Protein AF-A0A535W5V8-F1 (afdb_monomer)

Nearest PDB structures (foldseek):
  1muh-assembly1_A-2  TM=7.789E-01  e=3.695E-06  Escherichia coli
  1mm8-assembly1_A-2  TM=7.828E-01  e=1.696E-05  Escherichia coli
  4dm0-assembly1_A-2  TM=7.243E-01  e=2.330E-05  Escherichia coli
  7u32-assembly1_F  TM=5.211E-01  e=1.085E-01  Visna/maedi virus EV1 KV1772
  5lzy-assembly1_ii  TM=5.355E-01  e=2.640E-01  Homo sapiens

Sequence (133 aa):
MLLIQDTTEIDYQSHPKTSGLGPIGNGSHQGFLLQTVLAVVPNSRQVLGIAHQDPFLRQPAPPKETKQHRLQRERESPVWERSVQALGSPPEGVRRVHIGDRYSEIFSFLSLLVNSVRSEQVLGPRVSNQREA

Foldseek 3Di:
DEWEKDKDWDFCQVPVVDDPWAADAVRPTTTWIKIWIWDADVPVRDTPGTLDIDIDHDDDDDPPDDPVNVVVDDDPLCVLVVSDVVNAADDPPDAYEYEYEPSCVDPVSVVSQVVRPHYHYDYDDDDPRDDGD

Radius of gyration: 16.59 Å; Cα contacts (8 Å, |Δi|>4): 210; chains: 1; bounding box: 39×35×43 Å

Secondary structure (DSSP, 8-state):
-EEEEEEEEEE-TT-TT--S-EEETTTTEEEEEEEEEEEE-TTT--EEEEEEEEEEPPPPPPTT--HHHHHHSPPSTHHHHHHHHHH-SPPTTPPEEEEE-GGG--HHHHHHHHHSSSEEEEEPPP-TT----

pLDDT: mean 85.81, std 15.63, range [37.12, 98.19]

Mean predicted aligned error: 7.22 Å

Solvent-accessible surface area (backbone atoms only — not comparable to full-atom values): 8193 Å² total; per-residue (Å²): 73,36,36,40,42,54,75,44,78,48,81,40,64,92,42,86,85,67,75,94,62,20,52,34,94,93,56,86,39,38,17,38,35,36,39,38,27,39,32,28,40,76,88,81,63,46,74,80,44,78,74,46,76,51,78,47,64,54,78,78,81,62,88,88,64,45,78,70,56,61,73,70,47,89,68,75,73,58,56,62,41,52,53,51,61,74,62,53,77,68,60,89,97,52,51,46,30,47,31,30,43,65,88,58,76,38,70,69,46,53,52,51,41,62,70,43,84,67,48,53,76,51,79,49,79,90,75,93,83,80,80,93,131

Structure (mmCIF, N/CA/C/O backbone):
data_AF-A0A535W5V8-F1
#
_entry.id   AF-A0A535W5V8-F1
#
loop_
_atom_site.group_PDB
_atom_site.id
_atom_site.type_symbol
_atom_site.label_atom_id
_atom_site.label_alt_id
_atom_site.label_comp_id
_atom_site.label_asym_id
_atom_site.label_entity_id
_atom_site.label_seq_id
_atom_site.pdbx_PDB_ins_code
_atom_site.Cartn_x
_atom_site.Cartn_y
_atom_site.Cartn_z
_atom_site.occupancy
_atom_site.B_iso_or_equiv
_atom_site.auth_seq_id
_atom_site.auth_comp_id
_atom_site.auth_asym_id
_atom_site.auth_atom_id
_atom_site.pdbx_PDB_model_num
ATOM 1 N N . MET A 1 1 ? -10.735 3.411 15.646 1.00 92.75 1 MET A N 1
ATOM 2 C CA . MET A 1 1 ? -10.652 2.428 14.549 1.00 92.75 1 MET A CA 1
ATOM 3 C C . MET A 1 1 ? -9.206 2.322 14.117 1.00 92.75 1 MET A C 1
ATOM 5 O O . MET A 1 1 ? -8.569 3.357 13.963 1.00 92.75 1 MET A O 1
ATOM 9 N N . LEU A 1 2 ? -8.702 1.102 13.965 1.00 96.31 2 LEU A N 1
ATOM 10 C CA . LEU A 1 2 ? -7.376 0.854 13.411 1.00 96.31 2 LEU A CA 1
ATOM 11 C C . LEU A 1 2 ? -7.500 0.716 11.891 1.00 96.31 2 LEU A C 1
ATOM 13 O O . LEU A 1 2 ? -8.405 0.031 11.417 1.00 96.31 2 LEU A O 1
ATOM 17 N N . LEU A 1 3 ? -6.619 1.384 11.158 1.00 96.62 3 LEU A N 1
ATOM 18 C CA . LEU A 1 3 ? -6.501 1.338 9.706 1.00 96.62 3 LEU A CA 1
ATOM 19 C C . LEU A 1 3 ? -5.132 0.761 9.365 1.00 96.62 3 LEU A C 1
ATOM 21 O O . LEU A 1 3 ? -4.135 1.478 9.373 1.00 96.62 3 LEU A O 1
ATOM 25 N N . ILE A 1 4 ? -5.092 -0.546 9.130 1.00 96.81 4 ILE A N 1
ATOM 26 C CA . ILE A 1 4 ? -3.858 -1.278 8.843 1.00 96.81 4 ILE A CA 1
ATOM 27 C C . ILE A 1 4 ? -3.591 -1.186 7.349 1.00 96.81 4 ILE A C 1
ATOM 29 O O . ILE A 1 4 ? -4.469 -1.510 6.553 1.00 96.81 4 ILE A O 1
ATOM 33 N N . GLN A 1 5 ? -2.405 -0.729 6.980 1.00 96.19 5 GLN A N 1
ATOM 34 C CA . GLN A 1 5 ? -2.016 -0.458 5.607 1.00 96.19 5 GLN A CA 1
ATOM 35 C C . GLN A 1 5 ? -0.790 -1.288 5.238 1.00 96.19 5 GLN A C 1
ATOM 37 O O . GLN A 1 5 ? 0.199 -1.278 5.967 1.00 96.19 5 GLN A O 1
ATOM 42 N N . ASP A 1 6 ? -0.867 -1.993 4.112 1.00 95.69 6 ASP A N 1
ATOM 43 C CA . ASP A 1 6 ? 0.254 -2.743 3.542 1.00 95.69 6 ASP A CA 1
ATOM 44 C C . ASP A 1 6 ? 0.116 -2.844 2.013 1.00 95.69 6 ASP A C 1
ATOM 46 O O . ASP A 1 6 ? -0.998 -2.772 1.474 1.00 95.69 6 ASP A O 1
ATOM 50 N N . THR A 1 7 ? 1.243 -3.001 1.320 1.00 95.44 7 THR A N 1
ATOM 51 C CA . THR A 1 7 ? 1.296 -3.218 -0.130 1.00 95.44 7 THR A CA 1
ATOM 52 C C . THR A 1 7 ? 1.611 -4.678 -0.431 1.00 95.44 7 THR A C 1
ATOM 54 O O . THR A 1 7 ? 2.629 -5.217 -0.005 1.00 95.44 7 THR A O 1
ATOM 57 N N . THR A 1 8 ? 0.756 -5.316 -1.228 1.00 95.12 8 THR A N 1
ATOM 58 C CA . THR A 1 8 ? 0.950 -6.694 -1.701 1.00 95.12 8 THR A CA 1
ATOM 59 C C . THR A 1 8 ? 1.208 -6.717 -3.205 1.00 95.12 8 THR A C 1
ATOM 61 O O . THR A 1 8 ? 0.572 -5.980 -3.955 1.00 95.12 8 THR A O 1
ATOM 64 N N . GLU A 1 9 ? 2.117 -7.577 -3.661 1.00 96.31 9 GLU A N 1
ATOM 65 C CA . GLU A 1 9 ? 2.319 -7.847 -5.088 1.00 96.31 9 GLU A CA 1
ATOM 66 C C . GLU A 1 9 ? 1.336 -8.929 -5.561 1.00 96.31 9 GLU A C 1
ATOM 68 O O . GLU A 1 9 ? 1.219 -9.991 -4.946 1.00 96.31 9 GLU A O 1
ATOM 73 N N . ILE A 1 10 ? 0.626 -8.666 -6.657 1.00 97.19 10 ILE A N 1
ATOM 74 C CA . ILE A 1 10 ? -0.290 -9.612 -7.293 1.00 97.19 10 ILE A CA 1
ATOM 75 C C . ILE A 1 10 ? 0.376 -10.172 -8.547 1.00 97.19 10 ILE A C 1
ATOM 77 O O . ILE A 1 10 ? 0.529 -9.470 -9.547 1.00 97.19 10 ILE A O 1
ATOM 81 N N . ASP A 1 11 ? 0.771 -11.441 -8.478 1.00 96.56 11 ASP A N 1
ATOM 82 C CA . ASP A 1 11 ? 1.543 -12.126 -9.513 1.00 96.56 11 ASP A CA 1
ATOM 83 C C . ASP A 1 11 ? 0.653 -12.773 -10.582 1.00 96.56 11 ASP A C 1
ATOM 85 O O . ASP A 1 11 ? -0.165 -13.652 -10.305 1.00 96.56 11 ASP A O 1
ATOM 89 N N . TYR A 1 12 ? 0.846 -12.346 -11.829 1.00 96.69 12 TYR A N 1
ATOM 90 C CA . TYR A 1 12 ? 0.154 -12.850 -13.010 1.00 96.69 12 TYR A CA 1
ATOM 91 C C . TYR A 1 12 ? 1.092 -13.554 -13.998 1.00 96.69 12 TYR A C 1
ATOM 93 O O . TYR A 1 12 ? 0.676 -13.848 -15.117 1.00 96.69 12 T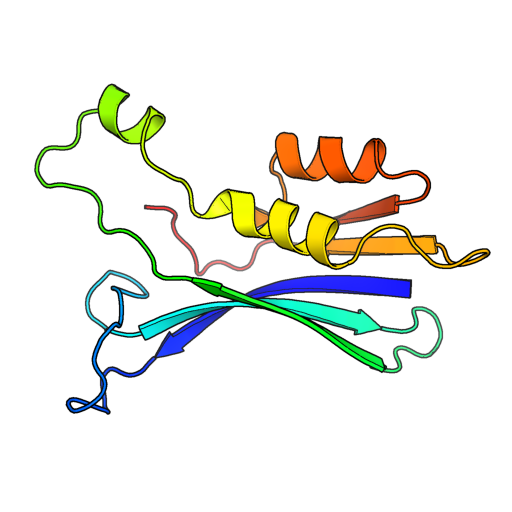YR A O 1
ATOM 101 N N . GLN A 1 13 ? 2.316 -13.909 -13.603 1.00 93.44 13 GLN A N 1
ATOM 102 C CA . GLN A 1 13 ? 3.306 -14.544 -14.479 1.00 93.44 13 GLN A CA 1
ATOM 103 C C . GLN A 1 13 ? 2.775 -15.802 -15.191 1.00 93.44 13 GLN A C 1
ATOM 105 O O . GLN A 1 13 ? 3.109 -16.060 -16.346 1.00 93.44 13 GLN A O 1
ATOM 110 N N . SER A 1 14 ? 1.910 -16.575 -14.528 1.00 95.31 14 SER A N 1
ATOM 111 C CA . SER A 1 14 ? 1.302 -17.795 -15.091 1.00 95.31 14 SER A CA 1
ATOM 112 C C . SER A 1 14 ? 0.107 -17.534 -16.025 1.00 95.31 14 SER A C 1
ATOM 114 O O . SER A 1 14 ? -0.488 -18.477 -16.544 1.00 95.31 14 SER A O 1
ATOM 116 N N . HIS A 1 15 ? -0.256 -16.271 -16.260 1.00 95.12 15 HIS A N 1
ATOM 117 C CA . HIS A 1 15 ? -1.417 -15.851 -17.046 1.00 95.12 15 HIS A CA 1
ATOM 118 C C . HIS A 1 15 ? -0.975 -15.012 -18.262 1.00 95.12 15 HIS A C 1
ATOM 120 O O . HIS A 1 15 ? -1.198 -13.803 -18.302 1.00 95.12 15 HIS A O 1
ATOM 126 N N . PRO A 1 16 ? -0.390 -15.631 -19.308 1.00 92.00 16 PRO A N 1
ATOM 127 C CA . PRO A 1 16 ? 0.270 -14.917 -20.410 1.00 92.00 16 PRO A CA 1
ATOM 128 C C . PRO A 1 16 ? -0.676 -14.102 -21.305 1.00 92.00 16 PRO A C 1
ATOM 130 O O . PRO A 1 16 ? -0.224 -13.319 -22.135 1.00 92.00 16 PRO A O 1
ATOM 133 N N . LYS A 1 17 ? -1.992 -14.300 -21.173 1.00 96.06 17 LYS A N 1
ATOM 134 C CA . LYS A 1 17 ? -3.008 -13.517 -21.891 1.00 96.06 17 LYS A CA 1
ATOM 135 C C . LYS A 1 17 ? -3.363 -12.207 -21.178 1.00 96.06 17 LYS A C 1
ATOM 137 O O . LYS A 1 17 ? -4.072 -11.393 -21.760 1.00 96.06 17 LYS A O 1
ATOM 142 N N . THR A 1 18 ? -2.910 -12.007 -19.940 1.00 95.88 18 THR A N 1
ATOM 143 C CA . THR A 1 18 ? -3.159 -10.783 -19.176 1.00 95.88 18 THR A CA 1
ATOM 144 C C . THR A 1 18 ? -2.180 -9.698 -19.618 1.00 95.88 18 THR A C 1
ATOM 146 O O . THR A 1 18 ? -0.968 -9.847 -19.492 1.00 95.88 18 THR A O 1
ATOM 149 N N . SER A 1 19 ? -2.709 -8.598 -20.148 1.00 94.31 19 SER A N 1
ATOM 150 C CA . SER A 1 19 ? -1.940 -7.431 -20.593 1.00 94.31 19 SER A CA 1
ATOM 151 C C . SER A 1 19 ? -2.083 -6.253 -19.625 1.00 94.31 19 SER A C 1
ATOM 153 O O . SER A 1 19 ? -2.991 -6.239 -18.799 1.00 94.31 19 SER A O 1
ATOM 155 N N . GLY A 1 20 ? -1.238 -5.226 -19.772 1.00 93.19 20 GLY A N 1
ATOM 156 C CA . GLY A 1 20 ? -1.301 -4.015 -18.938 1.00 93.19 20 GLY A CA 1
ATOM 157 C C . GLY A 1 20 ? -0.696 -4.191 -17.542 1.00 93.19 20 GLY A C 1
ATOM 158 O O . GLY A 1 20 ? -1.054 -3.464 -16.623 1.00 93.19 20 GLY A O 1
ATOM 159 N N . LEU A 1 21 ? 0.191 -5.174 -17.386 1.00 94.56 21 LEU A N 1
ATOM 160 C CA . LEU A 1 21 ? 0.916 -5.458 -16.152 1.00 94.56 21 LEU A CA 1
ATOM 161 C C . LEU A 1 21 ? 2.253 -4.708 -16.111 1.00 94.56 21 LEU A C 1
ATOM 163 O O . LEU A 1 21 ? 2.754 -4.244 -17.136 1.00 94.56 21 LEU A O 1
ATOM 167 N N . GLY A 1 22 ? 2.823 -4.612 -14.914 1.00 93.31 22 GLY A N 1
ATOM 168 C CA . GLY A 1 22 ? 4.158 -4.084 -14.663 1.00 93.31 22 GLY A CA 1
ATOM 169 C C . GLY A 1 22 ? 5.073 -5.131 -14.020 1.00 93.31 22 GLY A C 1
ATOM 170 O O . GLY A 1 22 ? 4.614 -6.196 -13.595 1.00 93.31 22 GLY A O 1
ATOM 171 N N . PRO A 1 23 ? 6.380 -4.844 -13.925 1.00 93.25 23 PRO A N 1
ATOM 172 C CA . PRO A 1 23 ? 7.320 -5.717 -13.235 1.00 93.25 23 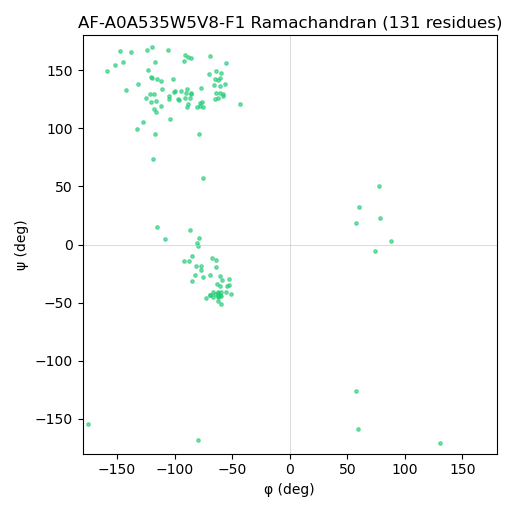PRO A CA 1
ATOM 173 C C . PRO A 1 23 ? 7.022 -5.771 -11.729 1.00 93.25 23 PRO A C 1
ATOM 175 O O . PRO A 1 23 ? 6.809 -4.738 -11.098 1.00 93.25 23 PRO A O 1
ATOM 178 N N . ILE A 1 24 ? 7.082 -6.961 -11.136 1.00 93.06 24 ILE A N 1
ATOM 179 C CA . ILE A 1 24 ? 6.989 -7.175 -9.680 1.00 93.06 24 ILE A CA 1
ATOM 180 C C . ILE A 1 24 ? 8.216 -7.936 -9.156 1.00 93.06 24 ILE A C 1
ATOM 182 O O . ILE A 1 24 ? 9.027 -8.450 -9.937 1.00 93.06 24 ILE A O 1
ATOM 186 N N . GLY A 1 25 ? 8.398 -7.971 -7.835 1.00 88.38 25 GLY A N 1
ATOM 187 C CA . GLY A 1 25 ? 9.548 -8.585 -7.187 1.00 88.38 25 GLY A CA 1
ATOM 188 C C . GLY A 1 25 ? 10.863 -7.973 -7.669 1.00 88.38 25 GLY A C 1
ATOM 189 O O . GLY A 1 25 ? 11.050 -6.757 -7.658 1.00 88.38 25 GLY A O 1
ATOM 190 N N . ASN A 1 26 ? 11.776 -8.822 -8.142 1.00 85.00 26 ASN A N 1
ATOM 191 C CA . ASN A 1 26 ? 13.058 -8.407 -8.724 1.00 85.00 26 ASN A CA 1
ATOM 192 C C . ASN A 1 26 ? 12.983 -8.080 -10.233 1.00 85.00 26 ASN A C 1
ATOM 194 O O . ASN A 1 26 ? 14.021 -7.982 -10.885 1.00 85.00 26 ASN A O 1
ATOM 198 N N . GLY A 1 27 ? 11.777 -7.955 -10.794 1.00 83.69 27 GLY A N 1
ATOM 199 C CA . GLY A 1 27 ? 11.543 -7.686 -12.214 1.00 83.69 27 GLY A CA 1
ATOM 200 C C . GLY A 1 27 ? 11.468 -8.927 -13.105 1.00 83.69 27 GLY A C 1
ATOM 201 O O . GLY A 1 27 ? 11.313 -8.784 -14.315 1.00 83.69 27 GLY A O 1
ATOM 202 N N . SER A 1 28 ? 11.555 -10.137 -12.542 1.00 85.12 28 SER A N 1
ATOM 203 C CA . SER A 1 28 ? 11.419 -11.387 -13.308 1.00 85.12 28 SER A CA 1
ATOM 204 C C . SER A 1 28 ? 9.969 -11.796 -13.586 1.00 85.12 28 SER A C 1
ATOM 206 O O . SER A 1 28 ? 9.734 -12.605 -14.480 1.00 85.12 28 SER A O 1
ATOM 208 N N . HIS A 1 29 ? 9.008 -11.258 -12.831 1.00 93.12 29 HIS A N 1
ATOM 209 C CA . HIS A 1 29 ? 7.587 -11.594 -12.927 1.00 93.12 29 HIS A CA 1
ATOM 210 C C . HIS A 1 29 ? 6.756 -10.374 -13.348 1.00 93.12 29 HIS A C 1
ATOM 212 O O . HIS A 1 29 ? 7.179 -9.228 -13.164 1.00 93.12 29 HIS A O 1
ATOM 218 N N . GLN A 1 30 ? 5.573 -10.628 -13.914 1.00 94.62 30 GLN A N 1
ATOM 219 C CA . GLN A 1 30 ? 4.611 -9.601 -14.327 1.00 94.62 30 GLN A CA 1
ATOM 220 C C . GLN A 1 30 ? 3.363 -9.619 -13.444 1.00 94.62 30 GLN A C 1
ATOM 222 O O . GLN A 1 30 ? 2.776 -10.670 -13.190 1.00 94.62 30 GLN A O 1
ATOM 227 N N . GLY A 1 31 ? 2.940 -8.441 -12.999 1.00 96.25 31 GLY A N 1
ATOM 228 C CA . GLY A 1 31 ? 1.844 -8.280 -12.056 1.00 96.25 31 GLY A CA 1
ATOM 229 C C . GLY A 1 31 ? 1.498 -6.818 -11.800 1.00 96.25 31 GLY A C 1
ATOM 230 O O . GLY A 1 31 ? 1.739 -5.947 -12.636 1.00 96.25 31 GLY A O 1
ATOM 231 N N . PHE A 1 32 ? 0.933 -6.542 -10.631 1.00 96.31 32 PHE A N 1
ATOM 232 C CA . PHE A 1 32 ? 0.734 -5.182 -10.128 1.00 96.31 32 PHE A CA 1
ATOM 233 C C . PHE A 1 32 ? 0.849 -5.150 -8.604 1.00 96.31 32 PHE A C 1
ATOM 235 O O . PHE A 1 32 ? 0.844 -6.193 -7.953 1.00 96.31 32 PHE A O 1
ATOM 242 N N . LEU A 1 33 ? 0.959 -3.956 -8.031 1.00 96.31 33 LEU A N 1
ATOM 243 C CA . LEU A 1 33 ? 0.979 -3.747 -6.589 1.00 96.31 33 LEU A CA 1
ATOM 244 C C . LEU A 1 33 ? -0.386 -3.265 -6.121 1.00 96.31 33 LEU A C 1
ATOM 246 O O . LEU A 1 33 ? -1.048 -2.491 -6.809 1.00 96.31 33 LEU A O 1
ATOM 250 N N . LEU A 1 34 ? -0.807 -3.718 -4.948 1.00 97.38 34 LEU A N 1
ATOM 251 C CA . LEU A 1 34 ? -2.085 -3.367 -4.354 1.00 97.38 34 LEU A CA 1
ATOM 252 C C . LEU A 1 34 ? -1.864 -2.851 -2.938 1.00 97.38 34 LEU A C 1
ATOM 254 O O . LEU A 1 34 ? -1.618 -3.635 -2.018 1.00 97.38 34 LEU A O 1
ATOM 258 N N . GLN A 1 35 ? -1.990 -1.538 -2.758 1.00 97.19 35 GLN A N 1
ATOM 259 C CA . GLN A 1 35 ? -2.064 -0.960 -1.422 1.00 97.19 35 GLN A CA 1
ATOM 260 C C . GLN A 1 35 ? -3.459 -1.227 -0.868 1.00 97.19 35 GLN A C 1
ATOM 262 O O . GLN A 1 35 ? -4.461 -0.831 -1.464 1.00 97.19 35 GLN A O 1
ATOM 267 N N . THR A 1 36 ? -3.530 -1.897 0.277 1.00 98.19 36 THR A N 1
ATOM 268 C CA . THR A 1 36 ? -4.795 -2.196 0.955 1.00 98.19 36 THR A CA 1
ATOM 269 C C . THR A 1 36 ? -4.848 -1.474 2.293 1.00 98.19 36 THR A C 1
ATOM 271 O O . THR A 1 36 ? -3.838 -1.380 2.987 1.00 98.19 36 THR A O 1
ATOM 274 N N . VAL A 1 37 ? -6.033 -0.985 2.668 1.00 98.00 37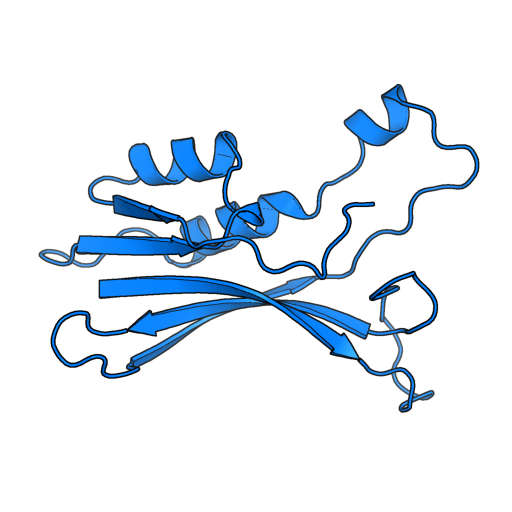 VAL A N 1
ATOM 275 C CA . VAL A 1 37 ? -6.337 -0.488 4.013 1.00 98.00 37 VAL A CA 1
ATOM 276 C C . VAL A 1 37 ? -7.408 -1.369 4.651 1.00 98.00 37 VAL A C 1
ATOM 278 O O . VAL A 1 37 ? -8.556 -1.372 4.211 1.00 98.00 37 VAL A O 1
ATOM 281 N N . LEU A 1 38 ? -7.056 -2.092 5.711 1.00 98.19 38 LEU A N 1
ATOM 282 C CA . LEU A 1 38 ? -7.953 -2.947 6.485 1.00 98.19 38 LEU A CA 1
ATOM 283 C C . LEU A 1 38 ? -8.457 -2.208 7.732 1.00 98.19 38 LEU A C 1
ATOM 285 O O . LEU A 1 38 ? -7.663 -1.745 8.553 1.00 98.19 38 LEU A O 1
ATOM 289 N N . ALA A 1 39 ? -9.777 -2.123 7.901 1.00 97.25 39 ALA A N 1
ATOM 290 C CA . ALA A 1 39 ? -10.396 -1.520 9.076 1.00 97.25 39 ALA A CA 1
ATOM 291 C C . ALA A 1 39 ? -10.646 -2.559 10.174 1.00 97.25 39 ALA A C 1
ATOM 293 O O . ALA A 1 39 ? -11.311 -3.575 9.957 1.00 97.25 39 ALA A O 1
ATOM 294 N N . VAL A 1 40 ? -10.149 -2.273 11.379 1.00 97.38 40 VAL A N 1
ATOM 295 C CA . VAL A 1 40 ? -10.258 -3.160 12.544 1.00 97.38 40 VAL A CA 1
ATOM 296 C C . VAL A 1 40 ? -10.737 -2.391 13.776 1.00 97.38 40 VAL A C 1
ATOM 298 O O . VAL A 1 40 ? -10.303 -1.267 14.062 1.00 97.38 40 VAL A O 1
ATOM 301 N N . VAL A 1 41 ? -11.637 -3.005 14.542 1.00 95.88 41 VAL A N 1
ATOM 302 C CA . VAL A 1 41 ? -12.042 -2.511 15.863 1.00 95.88 41 VAL A CA 1
ATOM 303 C C . VAL A 1 41 ? -10.956 -2.879 16.881 1.00 95.88 41 VAL A C 1
ATOM 305 O O . VAL A 1 41 ? -10.684 -4.064 17.052 1.00 95.88 41 VAL A O 1
ATOM 308 N N . PRO A 1 42 ? -10.336 -1.917 17.592 1.00 93.00 42 PRO A N 1
ATOM 309 C CA . PRO A 1 42 ? -9.161 -2.192 18.425 1.00 93.00 42 PRO A CA 1
ATOM 310 C C . PRO A 1 42 ? -9.434 -3.173 19.574 1.00 93.00 42 PRO A C 1
ATOM 312 O O . PRO A 1 42 ? -8.662 -4.105 19.776 1.00 93.00 42 PRO A O 1
ATOM 315 N N . ASN A 1 43 ? -10.542 -2.995 20.302 1.00 93.00 43 ASN A N 1
ATOM 316 C CA . ASN A 1 43 ? -10.813 -3.773 21.516 1.00 93.00 43 ASN A CA 1
ATOM 317 C C . ASN A 1 43 ? -11.203 -5.223 21.204 1.00 93.00 43 ASN A C 1
ATOM 319 O O . ASN A 1 43 ? -10.688 -6.149 21.819 1.00 93.00 43 ASN A O 1
ATOM 323 N N . SER A 1 44 ? -12.108 -5.421 20.242 1.00 96.25 44 SER A N 1
ATOM 324 C CA . SER A 1 44 ? -12.599 -6.752 19.863 1.00 96.25 44 SER A CA 1
ATOM 325 C C . SER A 1 44 ? -11.736 -7.441 18.808 1.00 96.25 44 SER A C 1
ATOM 327 O O . SER A 1 44 ? -11.911 -8.632 18.570 1.00 96.25 44 SER A O 1
ATOM 329 N N . ARG A 1 45 ? -10.835 -6.700 18.145 1.00 94.88 45 ARG A N 1
ATOM 330 C CA . ARG A 1 45 ? -10.074 -7.133 16.959 1.00 94.88 45 ARG A CA 1
ATOM 331 C C . ARG A 1 45 ? -10.959 -7.572 15.790 1.00 94.88 45 ARG A C 1
ATOM 333 O O . ARG A 1 45 ? -10.492 -8.253 14.882 1.00 94.88 45 ARG A O 1
ATOM 340 N N . GLN A 1 46 ? -12.230 -7.175 15.796 1.00 97.81 46 GLN A N 1
ATOM 341 C CA . GLN A 1 46 ? -13.148 -7.474 14.708 1.00 97.81 46 GLN A CA 1
ATOM 342 C C . GLN A 1 46 ? -12.685 -6.762 13.437 1.00 97.81 46 GLN A C 1
ATOM 344 O O . GLN A 1 46 ? -12.530 -5.537 13.423 1.00 97.81 46 GLN A O 1
ATOM 349 N N . VAL A 1 47 ? -12.505 -7.535 12.369 1.00 97.94 47 VAL A N 1
ATOM 350 C CA . VAL A 1 47 ? -12.270 -7.008 11.026 1.00 97.94 47 VAL A CA 1
ATOM 351 C C . VAL A 1 47 ? -13.599 -6.495 10.482 1.00 97.94 47 VAL A C 1
ATOM 353 O O . VAL A 1 47 ? -14.551 -7.258 10.346 1.00 97.94 47 VAL A O 1
ATOM 356 N N . LEU A 1 48 ? -13.665 -5.196 10.196 1.00 96.38 48 LEU A N 1
ATOM 357 C CA . LEU A 1 48 ? -14.835 -4.569 9.574 1.00 96.38 48 LEU A CA 1
ATOM 358 C C . LEU A 1 48 ? -14.827 -4.749 8.053 1.00 96.38 48 LEU A C 1
ATOM 360 O O . LEU A 1 48 ? -15.882 -4.750 7.429 1.00 96.38 48 LEU A O 1
ATOM 364 N N . GLY A 1 49 ? -13.637 -4.913 7.472 1.00 97.75 49 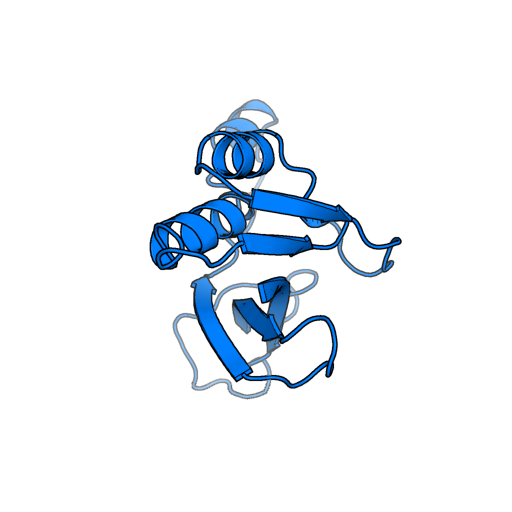GLY A N 1
ATOM 365 C CA . GLY A 1 49 ? -13.433 -5.129 6.044 1.00 97.75 49 GLY A CA 1
ATOM 366 C C . GLY A 1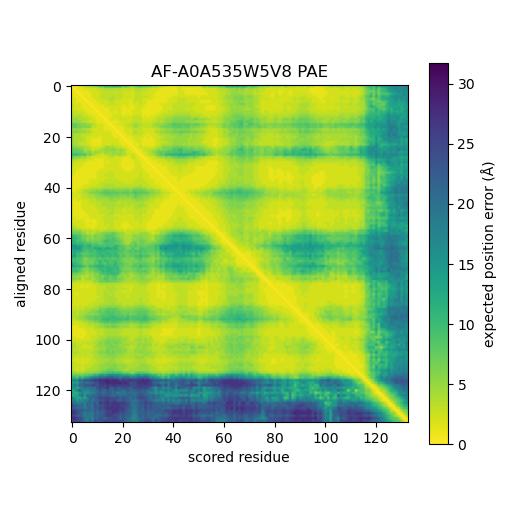 49 ? -12.379 -4.195 5.458 1.00 97.75 49 GLY A C 1
ATOM 367 O O . GLY A 1 49 ? -11.660 -3.496 6.178 1.00 97.75 49 GLY A O 1
ATOM 368 N N . ILE A 1 50 ? -12.288 -4.206 4.132 1.00 98.19 50 ILE A N 1
ATOM 369 C CA . ILE A 1 50 ? -11.386 -3.348 3.363 1.00 98.19 50 ILE A CA 1
ATOM 370 C C . ILE A 1 50 ? -11.996 -1.947 3.289 1.00 98.19 50 ILE A C 1
ATOM 372 O O . ILE A 1 50 ? -13.091 -1.767 2.765 1.00 98.19 50 ILE A O 1
ATOM 376 N N . ALA A 1 51 ? -11.281 -0.959 3.820 1.00 96.75 51 ALA A N 1
ATOM 377 C CA . ALA A 1 51 ? -11.681 0.442 3.778 1.00 96.75 51 ALA A CA 1
ATOM 378 C C . ALA A 1 51 ? -11.249 1.129 2.476 1.00 96.75 51 ALA A C 1
ATOM 380 O O . ALA A 1 51 ? -11.918 2.052 2.020 1.00 96.75 51 ALA A O 1
ATOM 381 N N . HIS A 1 52 ? -10.128 0.699 1.892 1.00 97.81 52 HIS A N 1
ATOM 382 C CA . HIS A 1 52 ? -9.615 1.232 0.635 1.00 97.81 52 HIS A CA 1
ATOM 383 C C . HIS A 1 52 ? -8.660 0.240 -0.040 1.00 97.81 52 HIS A C 1
ATOM 385 O O . HIS A 1 52 ? -7.972 -0.523 0.644 1.00 97.81 52 HIS A O 1
ATOM 391 N N . GLN A 1 53 ? -8.621 0.278 -1.371 1.00 97.81 53 GLN A N 1
ATOM 392 C CA . GLN A 1 53 ? -7.692 -0.463 -2.215 1.00 97.81 53 GLN A CA 1
ATOM 393 C C . GLN A 1 53 ? -7.263 0.400 -3.402 1.00 97.81 53 GLN A C 1
ATOM 395 O O . GLN A 1 53 ? -8.112 0.994 -4.065 1.00 97.81 53 GLN A O 1
ATOM 400 N N . ASP A 1 54 ? -5.960 0.430 -3.669 1.00 97.31 54 ASP A N 1
ATOM 401 C CA . ASP A 1 54 ? -5.351 1.211 -4.748 1.00 97.31 54 ASP A CA 1
ATOM 402 C C . ASP A 1 54 ? -4.366 0.329 -5.531 1.00 97.31 54 ASP A C 1
ATOM 404 O O . ASP A 1 54 ? -3.257 0.063 -5.047 1.00 97.31 54 ASP A O 1
ATOM 408 N N . PRO A 1 55 ? -4.775 -0.208 -6.697 1.00 96.19 55 PRO A N 1
ATOM 409 C CA . PRO A 1 55 ? -3.875 -0.931 -7.578 1.00 96.19 55 PRO A CA 1
ATOM 410 C C . PRO A 1 55 ? -2.985 0.046 -8.353 1.00 96.19 55 PRO A C 1
ATOM 412 O O . PRO A 1 55 ? -3.460 1.023 -8.932 1.00 96.19 55 PRO A O 1
ATOM 415 N N . PHE A 1 56 ? -1.691 -0.247 -8.434 1.00 95.12 56 PHE A N 1
ATOM 416 C CA . PHE A 1 56 ? -0.739 0.542 -9.208 1.00 95.12 56 PHE A CA 1
ATOM 417 C C . PHE A 1 56 ? 0.341 -0.333 -9.847 1.00 95.12 56 PHE A C 1
ATOM 419 O O . PHE A 1 56 ? 0.620 -1.452 -9.412 1.00 95.12 56 PHE A O 1
ATOM 426 N N . LEU A 1 57 ? 0.952 0.184 -10.911 1.00 93.69 57 LEU A N 1
ATOM 427 C CA . LEU A 1 57 ? 2.051 -0.480 -11.606 1.00 93.69 57 LEU A CA 1
ATOM 428 C C . LEU A 1 57 ? 3.381 0.122 -11.160 1.00 93.69 57 LEU A C 1
ATOM 430 O O . LEU A 1 57 ? 3.553 1.342 -11.186 1.00 93.69 57 LEU A O 1
ATOM 434 N N . ARG A 1 58 ? 4.341 -0.739 -10.819 1.00 88.94 58 ARG A N 1
ATOM 435 C CA . ARG A 1 58 ? 5.736 -0.336 -10.638 1.00 88.94 58 ARG A CA 1
ATOM 436 C C . ARG A 1 58 ? 6.297 0.156 -11.965 1.00 88.94 58 ARG A C 1
ATOM 438 O O . ARG A 1 58 ? 6.186 -0.517 -12.989 1.00 88.94 58 ARG A O 1
ATOM 445 N N . GLN A 1 59 ? 6.923 1.326 -11.931 1.00 82.94 59 GLN A N 1
ATOM 446 C CA . GLN A 1 59 ? 7.620 1.879 -13.086 1.00 82.94 59 GLN A CA 1
ATOM 447 C C . GLN A 1 59 ? 9.072 1.387 -13.068 1.00 82.94 59 GLN A C 1
ATOM 449 O O . GLN A 1 59 ? 9.787 1.675 -12.104 1.00 82.94 59 GLN A O 1
ATOM 454 N N . PRO A 1 60 ? 9.533 0.634 -14.086 1.00 80.19 60 PRO A N 1
ATOM 455 C CA . PRO A 1 60 ? 10.917 0.185 -14.135 1.00 80.19 60 PRO A CA 1
ATOM 456 C C . PRO A 1 60 ? 11.868 1.382 -14.219 1.00 80.19 60 PRO A C 1
ATOM 458 O O . PRO A 1 60 ? 11.603 2.356 -14.926 1.00 80.19 60 PRO A O 1
ATOM 461 N N . ALA A 1 61 ? 13.002 1.290 -13.522 1.00 81.62 61 ALA A N 1
ATOM 462 C CA . ALA A 1 61 ? 14.049 2.295 -13.630 1.00 81.62 61 ALA A CA 1
ATOM 463 C C . ALA A 1 61 ? 14.560 2.361 -15.086 1.00 81.62 61 ALA A C 1
ATOM 465 O O . ALA A 1 61 ? 14.892 1.317 -15.663 1.00 81.62 61 ALA A O 1
ATOM 466 N N . PRO A 1 62 ? 14.647 3.557 -15.698 1.00 82.94 62 PRO A N 1
ATOM 467 C CA . PRO A 1 62 ? 15.185 3.699 -17.042 1.00 82.94 62 PRO A CA 1
ATOM 468 C C . PRO A 1 62 ? 16.637 3.201 -17.131 1.00 82.94 62 PRO A C 1
ATOM 470 O O . PRO A 1 62 ? 17.416 3.357 -16.183 1.00 82.94 62 PRO A O 1
ATOM 473 N N . PRO A 1 63 ? 17.066 2.651 -18.280 1.00 83.31 63 PRO A N 1
ATOM 474 C CA . PRO A 1 63 ? 18.464 2.291 -18.469 1.00 83.31 63 PRO A CA 1
ATOM 475 C C . PRO A 1 63 ? 19.358 3.533 -18.340 1.00 83.31 63 PRO A C 1
ATOM 477 O O . PRO A 1 63 ? 19.066 4.583 -18.909 1.00 83.31 63 PRO A O 1
ATOM 480 N N . LYS A 1 64 ? 20.481 3.392 -17.622 1.00 86.56 64 LYS A N 1
ATOM 481 C CA . LYS A 1 64 ? 21.453 4.474 -17.358 1.00 86.56 64 LYS A CA 1
ATOM 482 C C . LYS A 1 64 ? 20.857 5.676 -16.602 1.00 86.56 64 LYS A C 1
ATOM 484 O O . LYS A 1 64 ? 21.283 6.812 -16.811 1.00 86.56 64 LYS A O 1
ATOM 489 N N . GLU A 1 65 ? 19.884 5.439 -15.722 1.00 87.00 65 GLU A N 1
ATOM 490 C CA . GLU A 1 65 ? 19.312 6.483 -14.870 1.00 87.00 65 GLU A CA 1
ATOM 491 C C . GLU A 1 65 ? 20.394 7.158 -14.005 1.00 87.00 65 GLU A C 1
ATOM 493 O O . GLU A 1 65 ? 21.191 6.505 -13.327 1.00 87.00 65 GLU A O 1
ATOM 498 N N . THR A 1 66 ? 20.430 8.493 -14.026 1.00 88.69 66 THR A N 1
ATOM 499 C CA . THR A 1 66 ? 21.307 9.275 -13.150 1.00 88.69 66 THR A CA 1
ATOM 500 C C . THR A 1 66 ? 20.630 9.506 -11.801 1.00 88.69 66 THR A C 1
ATOM 502 O O . THR A 1 66 ? 19.405 9.475 -11.682 1.00 88.69 66 THR A O 1
ATOM 505 N N . LYS A 1 67 ? 21.409 9.843 -10.766 1.00 86.12 67 LYS A N 1
ATOM 506 C CA . LYS A 1 67 ? 20.851 10.205 -9.451 1.00 86.12 67 LYS A CA 1
ATOM 507 C C . LYS A 1 67 ? 19.824 11.345 -9.543 1.00 86.12 67 LYS A C 1
ATOM 509 O O . LYS A 1 67 ? 18.847 11.333 -8.801 1.00 86.12 67 LYS A O 1
ATOM 514 N N . GLN A 1 68 ? 20.041 12.312 -10.439 1.00 87.06 68 GLN A N 1
ATOM 515 C CA . GLN A 1 68 ? 19.125 13.434 -10.649 1.00 87.06 68 GLN A CA 1
ATOM 516 C C . GLN A 1 68 ? 17.812 12.979 -11.297 1.00 87.06 68 GLN A C 1
ATOM 518 O O . GLN A 1 68 ? 16.752 13.379 -10.824 1.00 87.06 68 GLN A O 1
ATOM 523 N N . HIS A 1 69 ? 17.868 12.105 -12.309 1.00 84.94 69 HIS A N 1
ATOM 524 C CA . HIS A 1 69 ? 16.667 11.533 -12.930 1.00 84.94 69 HIS A CA 1
ATOM 525 C C . HIS A 1 69 ? 15.841 10.737 -11.914 1.00 84.94 69 HIS A C 1
ATOM 527 O O . HIS A 1 69 ? 14.638 10.950 -11.802 1.00 84.94 69 HIS A O 1
ATOM 533 N N . ARG A 1 70 ? 16.501 9.931 -11.074 1.00 81.88 70 ARG A N 1
ATOM 534 C CA . ARG A 1 70 ? 15.826 9.158 -10.024 1.00 81.88 70 ARG A CA 1
ATOM 535 C C . ARG A 1 70 ? 15.080 10.030 -9.013 1.00 81.88 70 ARG A C 1
ATOM 537 O O . ARG A 1 70 ? 14.030 9.642 -8.519 1.00 81.88 70 ARG A O 1
ATOM 544 N N . LEU A 1 71 ? 15.614 11.208 -8.682 1.00 81.81 71 LEU A N 1
ATOM 545 C CA . LEU A 1 71 ? 14.947 12.143 -7.768 1.00 81.81 71 LEU A CA 1
ATOM 546 C C . LEU A 1 71 ? 13.682 12.767 -8.371 1.00 81.81 71 LEU A C 1
ATOM 548 O O . LEU A 1 71 ? 12.804 13.158 -7.604 1.00 81.81 71 LEU A O 1
ATOM 552 N N . GLN A 1 72 ? 13.611 12.863 -9.701 1.00 81.44 72 GLN A N 1
ATOM 553 C CA . GLN A 1 72 ? 12.479 13.417 -10.452 1.00 81.44 72 GLN A CA 1
ATOM 554 C C . GLN A 1 72 ? 11.447 12.355 -10.852 1.00 81.44 72 GLN A C 1
ATOM 556 O O . GLN A 1 72 ? 10.343 12.708 -11.259 1.00 81.44 72 GLN A O 1
ATOM 561 N N . ARG A 1 73 ? 11.796 11.067 -10.752 1.00 81.38 73 ARG A N 1
ATOM 562 C CA . ARG A 1 73 ? 10.902 9.954 -11.074 1.00 81.38 73 ARG A CA 1
ATOM 563 C C . ARG A 1 73 ? 9.718 9.911 -10.107 1.00 81.38 73 ARG A C 1
ATOM 565 O O . ARG A 1 73 ? 9.875 10.144 -8.905 1.00 81.38 73 ARG A O 1
ATOM 572 N N . GLU A 1 74 ? 8.546 9.561 -10.635 1.00 79.81 74 GLU A N 1
ATOM 573 C CA . GLU A 1 74 ? 7.394 9.226 -9.801 1.00 79.81 74 GLU A CA 1
ATOM 574 C C . GLU A 1 74 ? 7.743 8.062 -8.872 1.00 79.81 74 GLU A C 1
ATOM 576 O O . GLU A 1 74 ? 8.267 7.024 -9.287 1.00 79.81 74 GLU A O 1
ATOM 581 N N . ARG A 1 75 ? 7.486 8.267 -7.584 1.00 84.00 75 ARG A N 1
ATOM 582 C CA . ARG A 1 75 ? 7.760 7.287 -6.535 1.00 84.00 75 ARG A CA 1
ATOM 583 C C . ARG A 1 75 ? 6.527 6.423 -6.312 1.00 84.00 75 ARG A C 1
ATOM 585 O O . ARG A 1 75 ? 5.413 6.862 -6.564 1.00 84.00 75 ARG A O 1
ATOM 592 N N . GLU A 1 76 ? 6.728 5.232 -5.758 1.00 85.00 76 GLU A N 1
ATOM 593 C CA . GLU A 1 76 ? 5.629 4.369 -5.293 1.00 85.00 76 GLU A CA 1
ATOM 594 C C . GLU A 1 76 ? 5.039 4.881 -3.964 1.00 85.00 76 GLU A C 1
ATOM 596 O O . GLU A 1 76 ? 3.845 4.745 -3.700 1.00 85.00 76 GLU A O 1
ATOM 601 N N . SER A 1 77 ? 5.861 5.565 -3.159 1.00 84.12 77 SER A N 1
ATOM 602 C CA . SER A 1 77 ? 5.530 6.076 -1.823 1.00 84.12 77 SER A CA 1
ATOM 603 C C . SER A 1 77 ? 4.261 6.946 -1.696 1.00 84.12 77 SER A C 1
ATOM 605 O O . SER A 1 77 ? 3.643 6.895 -0.633 1.00 84.12 77 SER A O 1
ATOM 607 N N . PRO A 1 78 ? 3.797 7.718 -2.705 1.00 90.06 78 PRO A N 1
ATOM 608 C CA . PRO A 1 78 ? 2.560 8.494 -2.595 1.00 90.06 78 PRO A CA 1
ATOM 609 C C . PRO A 1 78 ? 1.298 7.640 -2.416 1.00 90.06 78 PRO A C 1
ATOM 611 O O . PRO A 1 78 ? 0.254 8.178 -2.061 1.00 90.06 78 PRO A O 1
ATOM 614 N N . VAL A 1 79 ? 1.348 6.320 -2.638 1.00 92.81 79 VAL A N 1
ATOM 615 C CA . VAL A 1 79 ? 0.186 5.435 -2.437 1.00 92.81 79 VAL A CA 1
ATOM 616 C C . VAL A 1 79 ? -0.351 5.460 -0.994 1.00 92.81 79 VAL A C 1
ATOM 618 O O . VAL A 1 79 ? -1.563 5.373 -0.774 1.00 92.81 79 VAL A O 1
ATOM 621 N N . TRP A 1 80 ? 0.525 5.688 -0.012 1.00 93.38 80 TRP A N 1
ATOM 622 C CA . TRP A 1 80 ? 0.148 5.871 1.392 1.00 93.38 80 TRP A CA 1
ATOM 623 C C . TRP A 1 80 ? -0.687 7.147 1.590 1.00 93.38 80 TRP A C 1
ATOM 625 O O . TRP A 1 80 ? -1.718 7.135 2.264 1.00 93.38 80 TRP A O 1
ATOM 635 N N . GLU A 1 81 ? -0.293 8.245 0.942 1.00 92.94 81 GLU A N 1
ATOM 636 C CA . GLU A 1 81 ? -1.016 9.523 0.979 1.00 92.94 81 GLU A CA 1
ATOM 637 C C . GLU A 1 81 ? -2.347 9.445 0.230 1.00 92.94 81 GLU A C 1
ATOM 639 O O . GLU A 1 81 ? -3.370 9.886 0.759 1.00 92.94 81 GLU A O 1
ATOM 644 N N . ARG A 1 82 ? -2.356 8.824 -0.960 1.00 94.69 82 ARG A N 1
ATOM 645 C CA . ARG A 1 82 ? -3.581 8.574 -1.739 1.00 94.69 82 ARG A CA 1
ATOM 646 C C . ARG A 1 82 ? -4.609 7.803 -0.916 1.00 94.69 82 ARG A C 1
ATOM 648 O O . ARG A 1 82 ? -5.779 8.180 -0.897 1.00 94.69 82 ARG A O 1
ATOM 655 N N . SER A 1 83 ? -4.161 6.809 -0.146 1.00 94.75 83 SER A N 1
ATOM 656 C CA . SER A 1 83 ? -5.027 6.044 0.757 1.00 94.75 83 SER A CA 1
ATOM 657 C C . SER A 1 83 ? -5.664 6.912 1.847 1.00 94.75 83 SER A C 1
ATOM 659 O O . SER A 1 83 ? -6.848 6.765 2.143 1.00 94.75 83 SER A O 1
ATOM 661 N N . VAL A 1 84 ? -4.910 7.836 2.453 1.00 93.00 84 VAL A N 1
ATOM 662 C CA . VAL A 1 84 ? -5.444 8.762 3.472 1.00 93.00 84 VAL A CA 1
ATOM 663 C C . VAL A 1 84 ? -6.446 9.730 2.853 1.00 93.00 84 VAL A C 1
ATOM 665 O O . VAL A 1 84 ? -7.530 9.927 3.402 1.00 93.00 84 VAL A O 1
ATOM 668 N N . GLN A 1 85 ? -6.113 10.296 1.693 1.00 93.44 85 GLN A N 1
ATOM 669 C CA . GLN A 1 85 ? -6.983 11.219 0.967 1.00 93.44 85 GLN A CA 1
ATOM 670 C C . GLN A 1 85 ? -8.301 10.549 0.562 1.00 93.44 85 GLN A C 1
ATOM 672 O O . GLN A 1 85 ? -9.365 11.123 0.782 1.00 93.44 85 GLN A O 1
ATOM 677 N N . ALA A 1 86 ? -8.246 9.317 0.048 1.00 94.56 86 ALA A N 1
ATOM 678 C CA . ALA A 1 86 ? -9.424 8.555 -0.359 1.00 94.56 86 ALA A CA 1
ATOM 679 C C . ALA A 1 86 ? -10.368 8.234 0.812 1.00 94.56 86 ALA A C 1
ATOM 681 O O . ALA A 1 86 ? -11.585 8.212 0.642 1.00 94.56 86 ALA A O 1
ATOM 682 N N . LEU A 1 87 ? -9.824 8.007 2.013 1.00 92.50 87 LEU A N 1
ATOM 683 C CA . LEU A 1 87 ? -10.616 7.746 3.220 1.00 92.50 87 LEU A CA 1
ATOM 684 C C . LEU A 1 87 ? -11.249 9.010 3.817 1.00 92.50 87 LEU A C 1
ATOM 686 O O . LEU A 1 87 ? -12.173 8.900 4.635 1.00 92.50 87 LEU A O 1
ATOM 690 N N . GLY A 1 88 ? -10.738 10.189 3.455 1.00 90.50 88 GLY A N 1
ATOM 691 C CA . GLY A 1 88 ? -11.208 11.487 3.926 1.00 90.50 88 GLY A CA 1
ATOM 692 C C . GLY A 1 88 ? -11.139 11.660 5.446 1.00 90.50 88 GLY A C 1
ATOM 693 O O . GLY A 1 88 ? -10.417 10.958 6.160 1.00 90.50 88 GLY A O 1
ATOM 694 N N . SER A 1 89 ? -11.925 12.603 5.963 1.00 88.00 89 SER A N 1
ATOM 695 C CA . SER A 1 89 ? -12.037 12.835 7.405 1.00 88.00 89 SER A CA 1
ATOM 696 C C . SER A 1 89 ? -12.768 11.686 8.114 1.00 88.00 89 SER A C 1
ATOM 698 O O . SER A 1 89 ? -13.677 11.076 7.542 1.00 88.00 89 SER A O 1
ATOM 700 N N . PRO A 1 90 ? -12.402 11.361 9.367 1.00 87.12 90 PRO A N 1
ATOM 701 C CA . PRO A 1 90 ? -13.168 10.406 10.154 1.00 87.12 90 PRO A CA 1
ATOM 702 C C . PRO A 1 90 ? -14.586 10.928 10.439 1.00 87.12 90 PRO A C 1
ATOM 704 O O . PRO A 1 90 ? -14.764 12.137 10.599 1.00 87.12 90 PRO A O 1
ATOM 707 N N . PRO A 1 91 ? -15.582 10.032 10.574 1.00 85.75 91 PRO A N 1
ATOM 708 C CA . PRO A 1 91 ? -16.881 10.397 11.127 1.00 85.75 91 PRO A CA 1
ATOM 709 C C . PRO A 1 91 ? -16.745 11.031 12.515 1.00 85.75 91 PRO A C 1
ATOM 711 O O . PRO A 1 91 ? -15.781 10.771 13.245 1.00 85.75 91 PRO A O 1
ATOM 714 N N . GLU A 1 92 ? -17.737 11.828 12.905 1.00 87.50 92 GLU A N 1
ATOM 715 C CA . GLU A 1 92 ? -17.757 12.457 14.223 1.00 87.50 92 GLU A CA 1
ATOM 716 C C . GLU A 1 92 ? -17.644 11.411 15.347 1.00 87.50 92 GLU A C 1
ATOM 718 O O . GLU A 1 92 ? -18.200 10.316 15.277 1.00 87.50 92 GLU A O 1
ATOM 723 N N . GLY A 1 93 ? -16.849 11.724 16.373 1.00 86.94 93 GLY A N 1
ATOM 724 C CA . GLY A 1 93 ? -16.588 10.818 17.497 1.00 86.94 93 GLY A CA 1
ATOM 725 C C . GLY A 1 93 ? -15.648 9.643 17.191 1.00 86.94 93 GLY A C 1
ATOM 726 O O . GLY A 1 93 ? -15.245 8.939 18.116 1.00 86.94 93 GLY A O 1
ATOM 727 N N . VAL A 1 94 ? -15.226 9.440 15.937 1.00 87.75 94 VAL A N 1
ATOM 728 C CA . VAL A 1 94 ? -14.311 8.352 15.562 1.00 87.75 94 VAL A CA 1
ATOM 729 C C . VAL A 1 94 ? -12.868 8.851 15.510 1.00 87.75 94 VAL A C 1
ATOM 731 O O . VAL A 1 94 ? -12.528 9.764 14.765 1.00 87.75 94 VAL A O 1
ATOM 734 N N . ARG A 1 95 ? -11.974 8.196 16.258 1.00 89.25 95 ARG A N 1
ATOM 735 C CA . ARG A 1 95 ? -10.520 8.322 16.068 1.00 89.25 95 ARG A CA 1
ATOM 736 C C . ARG A 1 95 ? -10.037 7.265 15.077 1.00 89.25 95 ARG A C 1
ATOM 738 O O . ARG A 1 95 ? -10.347 6.081 15.256 1.00 89.25 95 ARG A O 1
ATOM 745 N N . ARG A 1 96 ? -9.264 7.665 14.068 1.00 90.94 96 ARG A N 1
ATOM 746 C CA . ARG A 1 96 ? -8.565 6.752 13.149 1.00 90.94 96 ARG A CA 1
ATOM 747 C C . ARG A 1 96 ? -7.101 6.650 13.561 1.00 90.94 96 ARG A C 1
ATOM 749 O O . ARG A 1 96 ? -6.461 7.663 13.798 1.00 90.94 96 ARG A O 1
ATOM 756 N N . VAL A 1 97 ? -6.594 5.431 13.673 1.00 93.06 97 VAL A N 1
ATOM 757 C CA . VAL A 1 97 ? -5.182 5.162 13.961 1.00 93.06 97 VAL A CA 1
ATOM 758 C C . VAL A 1 97 ? -4.619 4.407 12.770 1.00 93.06 97 VAL A C 1
ATOM 760 O O . VAL A 1 97 ? -5.109 3.318 12.474 1.00 93.06 97 VAL A O 1
ATOM 763 N N . HIS A 1 98 ? -3.648 4.990 12.073 1.00 93.94 98 HIS A N 1
ATOM 764 C CA . HIS A 1 98 ? -3.013 4.355 10.920 1.00 93.94 98 HIS A CA 1
ATOM 765 C C . HIS A 1 98 ? -1.882 3.448 11.401 1.00 93.94 98 HIS A C 1
ATOM 767 O O . HIS A 1 98 ? -1.050 3.844 12.214 1.00 93.94 98 HIS A O 1
ATOM 773 N N . ILE A 1 99 ? -1.865 2.211 10.925 1.00 94.50 99 ILE A N 1
ATOM 774 C CA . ILE A 1 99 ? -0.844 1.228 11.272 1.00 94.50 99 ILE A CA 1
ATOM 775 C C . ILE A 1 99 ? -0.169 0.818 9.976 1.00 94.50 99 ILE A C 1
ATOM 777 O O . ILE A 1 99 ? -0.837 0.347 9.060 1.00 94.50 99 ILE A O 1
ATOM 781 N N . GLY A 1 100 ? 1.142 1.005 9.921 1.00 92.69 100 GLY A N 1
ATOM 782 C CA . GLY A 1 100 ? 1.981 0.590 8.807 1.00 92.69 100 GLY A CA 1
ATOM 783 C C . GLY A 1 100 ? 3.273 -0.019 9.330 1.00 92.69 100 GLY A C 1
ATOM 784 O O . GLY A 1 100 ? 3.619 0.102 10.511 1.00 92.69 100 GLY A O 1
ATOM 785 N N . ASP A 1 101 ? 3.987 -0.700 8.450 1.00 91.50 101 ASP A N 1
ATOM 786 C CA . ASP A 1 101 ? 5.346 -1.137 8.730 1.00 91.50 101 ASP A CA 1
ATOM 787 C C . ASP A 1 101 ? 6.339 0.028 8.537 1.00 91.50 101 ASP A C 1
ATOM 789 O O . ASP A 1 101 ? 5.960 1.196 8.392 1.00 91.50 101 ASP A O 1
ATOM 793 N N . ARG A 1 102 ? 7.637 -0.281 8.525 1.00 89.88 102 ARG A N 1
ATOM 794 C CA . ARG A 1 102 ? 8.686 0.722 8.316 1.00 89.88 102 ARG A CA 1
ATOM 795 C C . ARG A 1 102 ? 8.585 1.434 6.963 1.00 89.88 102 ARG A C 1
ATOM 797 O O . ARG A 1 102 ? 9.026 2.573 6.867 1.00 89.88 102 ARG A O 1
ATOM 804 N N . TYR A 1 103 ? 8.018 0.813 5.930 1.00 86.06 103 TYR A N 1
ATOM 805 C CA . TYR A 1 103 ? 7.858 1.479 4.636 1.00 86.06 103 TYR A CA 1
ATOM 806 C C . TYR A 1 103 ? 6.917 2.682 4.708 1.00 86.06 103 TYR A C 1
ATOM 808 O O . TYR A 1 103 ? 7.006 3.577 3.873 1.00 86.06 103 TYR A O 1
ATOM 816 N N . SER A 1 104 ? 6.083 2.758 5.746 1.00 86.94 104 SER A N 1
ATOM 817 C CA . SER A 1 104 ? 5.251 3.926 6.032 1.00 86.94 104 SER A CA 1
ATOM 818 C C . SER A 1 104 ? 5.992 5.085 6.722 1.00 86.94 104 SER A C 1
ATOM 820 O O . SER A 1 104 ? 5.388 6.132 6.960 1.00 86.94 104 SER A O 1
ATOM 822 N N . GLU A 1 105 ? 7.289 4.959 7.038 1.00 89.31 105 GLU A N 1
ATOM 823 C CA . GLU A 1 105 ? 8.116 6.024 7.641 1.00 89.31 105 GLU A CA 1
ATOM 824 C C . GLU A 1 105 ? 8.505 7.105 6.613 1.00 89.31 105 GLU A C 1
ATOM 826 O O . GLU A 1 105 ? 9.674 7.411 6.375 1.00 89.31 105 GLU A O 1
ATOM 831 N N . ILE A 1 10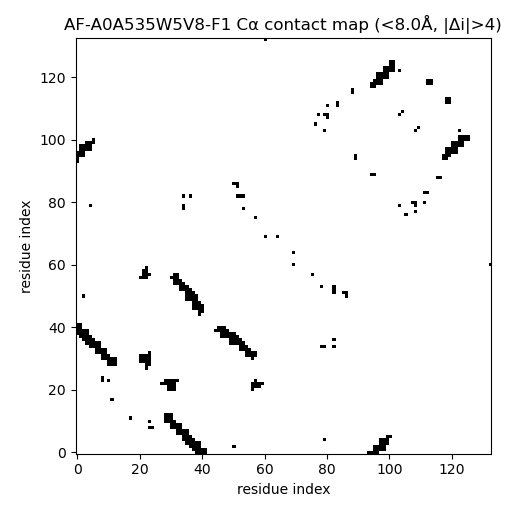6 ? 7.499 7.708 5.986 1.00 89.38 106 ILE A N 1
ATOM 832 C CA . ILE A 1 106 ? 7.649 8.710 4.935 1.00 89.38 106 ILE A CA 1
ATOM 833 C C . ILE A 1 106 ? 7.167 10.050 5.482 1.00 89.38 106 ILE A C 1
ATOM 835 O O . ILE A 1 106 ? 5.999 10.202 5.828 1.00 89.38 106 ILE A O 1
ATOM 839 N N . PHE A 1 107 ? 8.048 11.053 5.524 1.00 89.31 107 PHE A N 1
ATOM 840 C CA . PHE A 1 107 ? 7.737 12.355 6.130 1.00 89.3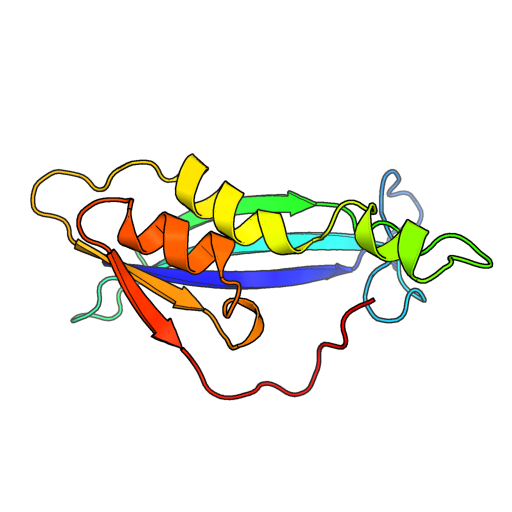1 107 PHE A CA 1
ATOM 841 C C . PHE A 1 107 ? 6.432 12.985 5.615 1.00 89.31 107 PHE A C 1
ATOM 843 O O . PHE A 1 107 ? 5.655 13.512 6.411 1.00 89.31 107 PHE A O 1
ATOM 850 N N . SER A 1 108 ? 6.173 12.931 4.306 1.00 89.75 108 SER A N 1
ATOM 851 C CA . SER A 1 108 ? 4.970 13.512 3.700 1.00 89.75 108 SER A CA 1
ATOM 852 C C . SER A 1 108 ? 3.690 12.796 4.140 1.00 89.75 108 SER A C 1
ATOM 854 O O . SER A 1 108 ? 2.724 13.459 4.515 1.00 89.75 108 SER A O 1
ATOM 856 N N . PHE A 1 109 ? 3.713 11.464 4.220 1.00 90.94 109 PHE A N 1
ATOM 857 C CA . PHE A 1 109 ? 2.621 10.669 4.779 1.00 90.94 109 PHE A CA 1
ATOM 858 C C . PHE A 1 109 ? 2.372 10.994 6.259 1.00 90.94 109 PHE A C 1
ATOM 860 O O . PHE A 1 109 ? 1.242 11.292 6.643 1.00 90.94 109 PHE A O 1
ATOM 867 N N . LEU A 1 110 ? 3.425 11.027 7.081 1.00 90.19 110 LEU A N 1
ATOM 868 C CA . LEU A 1 110 ? 3.319 11.383 8.503 1.00 90.19 110 LEU A CA 1
ATOM 869 C C . LEU A 1 110 ? 2.757 12.794 8.706 1.00 90.19 110 LEU A C 1
ATOM 871 O O . LEU A 1 110 ? 1.874 13.009 9.536 1.00 90.19 110 LEU A O 1
ATOM 875 N N . SER A 1 111 ? 3.240 13.754 7.916 1.00 90.44 111 SER A N 1
ATOM 876 C CA . SER A 1 111 ? 2.762 15.138 7.946 1.00 90.44 111 SER A CA 1
ATOM 877 C C . SER A 1 111 ? 1.286 15.223 7.566 1.00 90.44 111 SER A C 1
ATOM 879 O O . SER A 1 111 ? 0.529 15.961 8.195 1.00 90.44 111 SER A O 1
ATOM 881 N N . LEU A 1 112 ? 0.855 14.453 6.563 1.00 89.81 112 LEU A N 1
ATOM 882 C CA . LEU A 1 112 ? -0.543 14.394 6.151 1.00 89.81 112 LEU A CA 1
ATOM 883 C C . LEU A 1 112 ? -1.436 13.859 7.277 1.00 89.81 112 LEU A C 1
ATOM 885 O O . LEU A 1 112 ? -2.480 14.448 7.551 1.00 89.81 112 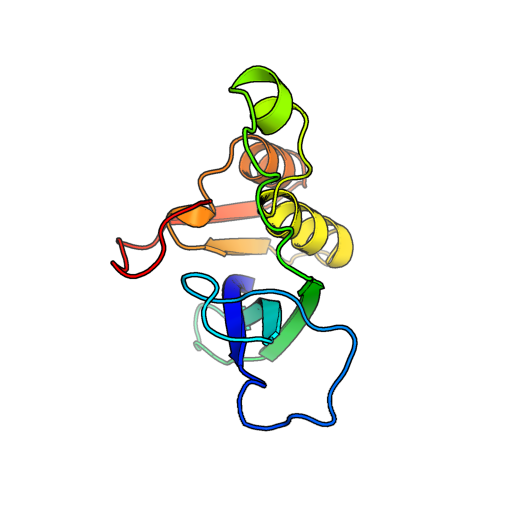LEU A O 1
ATOM 889 N N . LEU A 1 113 ? -1.004 12.798 7.965 1.00 88.38 113 LEU A N 1
ATOM 890 C CA . LEU A 1 113 ? -1.731 12.233 9.100 1.00 88.38 113 LEU A CA 1
ATOM 891 C C . LEU A 1 113 ? -1.902 13.256 10.230 1.00 88.38 113 LEU A C 1
ATOM 893 O O . LEU A 1 113 ? -3.031 13.502 10.658 1.00 88.38 113 LEU A O 1
ATOM 897 N N . VAL A 1 114 ? -0.821 13.911 10.660 1.00 82.06 114 VAL A N 1
ATOM 898 C CA . VAL A 1 114 ? -0.863 14.916 11.741 1.00 82.06 114 VAL A CA 1
ATOM 899 C C . VAL A 1 114 ? -1.790 16.085 11.395 1.00 82.06 114 VAL A C 1
ATOM 901 O O . VAL A 1 114 ? -2.548 16.548 12.248 1.00 82.06 114 VAL A O 1
ATOM 904 N N . ASN A 1 115 ? -1.763 16.541 10.140 1.00 78.38 115 ASN A N 1
ATOM 905 C CA . ASN A 1 115 ? -2.595 17.652 9.680 1.00 78.38 115 ASN A CA 1
ATOM 906 C C . ASN A 1 115 ? -4.060 17.244 9.441 1.00 78.38 115 ASN A C 1
ATOM 908 O O . ASN A 1 115 ? -4.956 18.088 9.489 1.00 78.38 115 ASN A O 1
ATOM 912 N N . SER A 1 116 ? -4.333 15.952 9.230 1.00 67.88 116 SER A N 1
ATOM 913 C CA . SER A 1 116 ? -5.688 15.401 9.245 1.00 67.88 116 SER A CA 1
ATOM 914 C C . SER A 1 116 ? -6.145 15.216 10.701 1.00 67.88 116 SER A C 1
ATOM 916 O O . SER A 1 116 ? -5.814 14.247 11.381 1.00 67.88 116 SER A O 1
ATOM 918 N N . VAL A 1 117 ? -6.858 16.212 11.227 1.00 54.78 117 VAL A N 1
ATOM 919 C CA . VAL A 1 117 ? -7.269 16.313 12.638 1.00 54.78 117 VAL A CA 1
ATOM 920 C C . VAL A 1 117 ? -7.784 14.968 13.203 1.00 54.78 117 VAL A C 1
ATOM 922 O O . VAL A 1 117 ? -8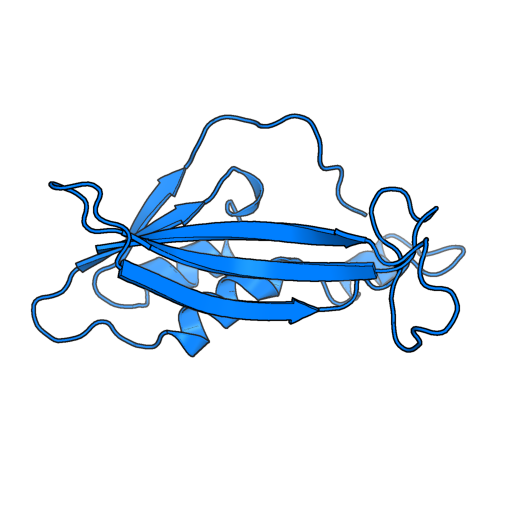.781 14.426 12.729 1.00 54.78 117 VAL A O 1
ATOM 925 N N . ARG A 1 118 ? -7.117 14.485 14.272 1.00 55.38 118 ARG A N 1
ATOM 926 C CA . ARG A 1 118 ? -7.351 13.240 15.054 1.00 55.38 118 ARG A CA 1
ATOM 927 C C . ARG A 1 118 ? -6.868 11.917 14.432 1.00 55.38 118 ARG A C 1
ATOM 929 O O . ARG A 1 118 ? -7.607 10.925 14.463 1.00 55.38 118 ARG A O 1
ATOM 936 N N . SER A 1 119 ? -5.612 11.862 13.986 1.00 51.22 119 SER A N 1
ATOM 937 C CA . SER A 1 119 ? -4.936 10.592 13.694 1.00 51.22 119 SER A CA 1
ATOM 938 C C . SER A 1 119 ? -3.675 10.361 14.544 1.00 51.22 119 SER A C 1
ATOM 940 O O . SER A 1 119 ? -2.959 11.297 14.888 1.00 51.22 119 SER A O 1
ATOM 942 N N . GLU A 1 120 ? -3.447 9.105 14.936 1.00 57.34 120 GLU A N 1
ATOM 943 C CA . GLU A 1 120 ? -2.233 8.608 15.610 1.00 57.34 120 GLU A CA 1
ATOM 944 C C . GLU A 1 120 ? -1.659 7.457 14.766 1.00 57.34 120 GLU A C 1
ATOM 946 O O . GLU A 1 120 ? -2.421 6.760 14.091 1.00 57.34 120 GLU A O 1
ATOM 951 N N . GLN A 1 121 ? -0.339 7.245 14.786 1.00 52.41 121 GLN A N 1
ATOM 952 C CA . GLN A 1 121 ? 0.314 6.167 14.033 1.00 52.41 121 GLN A CA 1
ATOM 953 C C . GLN A 1 121 ? 1.074 5.214 14.960 1.00 52.41 121 GLN A C 1
ATOM 955 O O . GLN A 1 121 ? 1.670 5.642 15.948 1.00 52.41 121 GLN A O 1
ATOM 960 N N . VAL A 1 122 ? 1.075 3.923 14.622 1.00 70.12 122 VAL A N 1
ATOM 961 C CA . VAL A 1 122 ? 1.897 2.897 15.280 1.00 70.12 122 VAL A CA 1
ATOM 962 C C . VAL A 1 122 ? 2.729 2.172 14.221 1.00 70.12 122 VAL A C 1
ATOM 964 O O . VAL A 1 122 ? 2.170 1.662 13.251 1.00 70.12 122 VAL A O 1
ATOM 967 N N . LEU A 1 123 ? 4.050 2.126 14.420 1.00 65.94 123 LEU A N 1
ATOM 968 C CA . LEU A 1 123 ? 5.012 1.474 13.524 1.00 65.94 123 LEU A CA 1
ATOM 969 C C . LEU A 1 123 ? 5.309 0.039 13.986 1.00 65.94 123 LEU A C 1
ATOM 971 O O . LEU A 1 123 ? 5.584 -0.199 15.164 1.00 65.94 123 LEU A O 1
ATOM 975 N N . GLY A 1 124 ? 5.254 -0.916 13.055 1.00 54.03 124 GLY A N 1
ATOM 976 C CA . GLY A 1 124 ? 5.585 -2.325 13.296 1.00 54.03 124 GLY A CA 1
ATOM 977 C C . GLY A 1 124 ? 7.077 -2.674 13.106 1.00 54.03 124 GLY A C 1
ATOM 978 O O . GLY A 1 124 ? 7.818 -1.932 12.457 1.00 54.03 124 GLY A O 1
ATOM 979 N N . PRO A 1 125 ? 7.557 -3.812 13.650 1.00 40.00 125 PRO A N 1
ATOM 980 C CA . PRO A 1 125 ? 8.927 -4.289 13.445 1.00 40.00 125 PRO A CA 1
ATOM 981 C C . PRO A 1 125 ? 9.198 -4.760 11.999 1.00 40.00 125 PRO A C 1
ATOM 983 O O . PRO A 1 125 ? 8.293 -5.040 11.222 1.00 40.00 125 PRO A O 1
ATOM 986 N N . ARG A 1 126 ? 10.489 -4.854 11.648 1.00 40.22 126 ARG A N 1
ATOM 987 C CA . ARG A 1 126 ? 11.024 -5.123 10.297 1.00 40.22 126 ARG A CA 1
ATOM 988 C C . ARG A 1 126 ? 10.606 -6.497 9.742 1.00 40.22 126 ARG A C 1
ATOM 990 O O . ARG A 1 126 ? 10.960 -7.511 10.336 1.00 40.22 126 ARG A O 1
ATOM 997 N N . VAL A 1 127 ? 10.012 -6.529 8.544 1.00 46.78 127 VAL A N 1
ATOM 998 C CA . VAL A 1 127 ? 9.880 -7.737 7.703 1.00 46.78 127 VAL A CA 1
ATOM 999 C C . VAL A 1 127 ? 10.884 -7.642 6.544 1.00 46.78 127 VAL A C 1
ATOM 1001 O O . VAL A 1 127 ? 11.005 -6.618 5.880 1.00 46.78 127 VAL A O 1
ATOM 1004 N N . SER A 1 128 ? 11.700 -8.677 6.350 1.00 40.38 128 SER A N 1
ATOM 1005 C CA . SER A 1 128 ? 12.983 -8.640 5.624 1.00 40.38 128 SER A CA 1
ATOM 1006 C C . SER A 1 128 ? 12.934 -8.653 4.086 1.00 40.38 128 SER A C 1
ATOM 1008 O O . SER A 1 128 ? 13.996 -8.720 3.470 1.00 40.38 128 SER A O 1
ATOM 1010 N N . ASN A 1 129 ? 11.765 -8.576 3.445 1.00 39.72 129 ASN A N 1
ATOM 1011 C CA . ASN A 1 129 ? 11.635 -9.022 2.048 1.00 39.72 129 ASN A CA 1
ATOM 1012 C C . ASN A 1 129 ? 11.455 -7.949 0.970 1.00 39.72 129 ASN A C 1
ATOM 1014 O O . ASN A 1 129 ? 11.323 -8.312 -0.194 1.00 39.72 129 ASN A O 1
ATOM 1018 N N . GLN A 1 130 ? 11.507 -6.659 1.285 1.00 40.25 130 GLN A N 1
ATOM 1019 C CA . GLN A 1 130 ? 11.368 -5.626 0.254 1.00 40.25 130 GLN A CA 1
ATOM 1020 C C . GLN A 1 130 ? 12.653 -4.795 0.174 1.00 40.25 130 GLN A C 1
ATOM 1022 O O . GLN A 1 130 ? 13.186 -4.367 1.201 1.00 40.25 130 GLN A O 1
ATOM 1027 N N . ARG A 1 131 ? 13.194 -4.631 -1.039 1.00 37.12 131 ARG A N 1
ATOM 1028 C CA . ARG A 1 131 ? 14.256 -3.676 -1.385 1.00 37.12 131 ARG A CA 1
ATOM 1029 C C . ARG A 1 131 ? 13.648 -2.688 -2.380 1.00 37.12 131 ARG A C 1
ATOM 1031 O O . ARG A 1 131 ? 13.138 -3.124 -3.406 1.00 37.12 131 ARG A O 1
ATOM 1038 N N . GLU A 1 132 ? 13.705 -1.398 -2.066 1.00 39.69 132 GLU A N 1
ATOM 1039 C CA . GLU A 1 132 ? 13.306 -0.305 -2.964 1.00 39.69 132 GLU A CA 1
ATOM 1040 C C . GLU A 1 132 ? 14.142 -0.276 -4.252 1.00 39.69 132 GLU A C 1
ATOM 1042 O O . GLU A 1 132 ? 15.353 -0.525 -4.219 1.00 39.69 132 GLU A O 1
ATOM 1047 N N . ALA A 1 133 ? 13.482 0.070 -5.363 1.00 38.22 133 ALA A N 1
ATOM 1048 C CA . ALA A 1 133 ? 14.070 0.359 -6.672 1.00 38.22 133 ALA A CA 1
ATOM 1049 C C . ALA A 1 133 ? 13.974 1.858 -7.009 1.00 38.22 133 ALA A C 1
ATOM 1051 O O . ALA A 1 133 ? 12.865 2.437 -6.911 1.00 38.22 133 ALA A O 1
#